Protein AF-A0A645H132-F1 (afdb_monomer_lite)

pLDDT: mean 95.23, std 4.24, range [74.62, 98.44]

Foldseek 3Di:
DEQQPDPDDLVRVLPDPVCVPPPCSVVSVGDTDWKPDDYLPDPDQNVVLVVLVVCCSVCVVVCVVDDSQVVQQVSCCVPPVGGCVRVVIDD

Secondary structure (DSSP, 8-state):
-BTT--SS-HHHHHH-GGGTTSHHHHTT-------SSB-SSSSSTTHHHHHHHHHHHH-GGG-TT--HHHHHHHHHHHHHSS-TTTTT---

InterPro domains:
  IPR050902 ABC Transporter Solute-Binding [PTHR30535] (8-86)

Structure (mmCIF, N/CA/C/O backbone):
data_AF-A0A645H132-F1
#
_entry.id   AF-A0A645H132-F1
#
loop_
_atom_site.group_PDB
_atom_site.id
_atom_site.type_symbol
_atom_site.label_atom_id
_atom_site.label_alt_id
_atom_site.label_comp_id
_atom_site.label_asym_id
_atom_site.label_entity_id
_atom_site.label_seq_id
_atom_site.pdbx_PDB_ins_code
_atom_site.Cartn_x
_atom_site.Cartn_y
_atom_site.Cartn_z
_atom_site.occupancy
_atom_site.B_iso_or_equiv
_atom_site.auth_seq_id
_atom_site.auth_comp_id
_atom_site.auth_asym_id
_atom_site.auth_atom_id
_atom_site.pdbx_PDB_model_num
ATOM 1 N N . MET A 1 1 ? 11.223 9.158 -1.601 1.00 74.62 1 MET A N 1
ATOM 2 C CA . MET A 1 1 ? 9.834 9.551 -1.271 1.00 74.62 1 MET A CA 1
ATOM 3 C C . MET A 1 1 ? 8.949 8.377 -1.629 1.00 74.62 1 MET A C 1
ATOM 5 O O . MET A 1 1 ? 9.109 7.876 -2.734 1.00 74.62 1 MET A O 1
ATOM 9 N N . GLY A 1 2 ? 8.066 7.950 -0.733 1.00 84.12 2 GLY A N 1
ATOM 10 C CA . 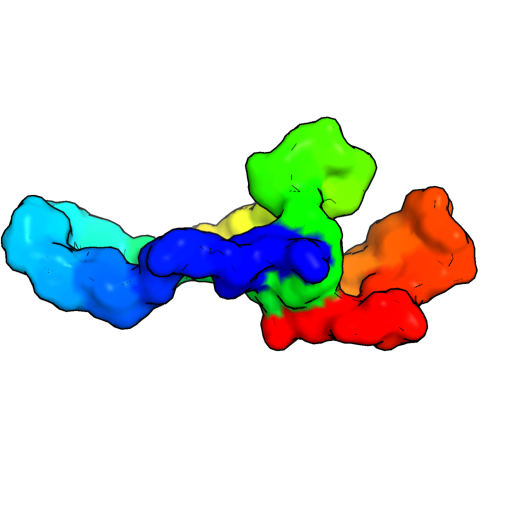GLY A 1 2 ? 7.223 6.762 -0.884 1.00 84.12 2 GLY A CA 1
ATOM 11 C C . GLY A 1 2 ? 6.096 6.768 0.145 1.00 84.12 2 GLY A C 1
ATOM 12 O O . GLY A 1 2 ? 6.177 7.511 1.124 1.00 84.12 2 GLY A O 1
ATOM 13 N N . SER A 1 3 ? 5.043 5.995 -0.101 1.00 86.94 3 SER A N 1
ATOM 14 C CA . SER A 1 3 ? 3.862 5.935 0.771 1.00 86.94 3 SER A CA 1
ATOM 15 C C . SER A 1 3 ? 4.150 5.377 2.169 1.00 86.94 3 SER A C 1
ATOM 17 O O . SER A 1 3 ? 3.396 5.646 3.098 1.00 86.94 3 SER A O 1
ATOM 19 N N . SER A 1 4 ? 5.256 4.650 2.349 1.00 89.50 4 SER A N 1
ATOM 20 C CA . SER A 1 4 ? 5.674 4.115 3.649 1.00 89.50 4 SER A CA 1
ATOM 21 C C . SER A 1 4 ? 6.208 5.183 4.612 1.00 89.50 4 SER A C 1
ATOM 23 O O . SER A 1 4 ? 6.409 4.901 5.788 1.00 89.50 4 SER A O 1
ATOM 25 N N . PHE A 1 5 ? 6.476 6.403 4.135 1.00 85.69 5 PHE A N 1
ATOM 26 C CA . PHE A 1 5 ? 7.003 7.508 4.948 1.00 85.69 5 PHE A CA 1
ATOM 27 C C . PHE A 1 5 ? 5.887 8.402 5.511 1.00 85.69 5 PHE A C 1
ATOM 29 O O . PHE A 1 5 ? 6.033 9.625 5.550 1.00 85.69 5 PHE A O 1
ATOM 36 N N . GLY A 1 6 ? 4.760 7.800 5.903 1.00 79.62 6 GLY A N 1
ATOM 37 C CA . GLY A 1 6 ? 3.670 8.498 6.586 1.00 79.62 6 GLY A CA 1
ATOM 38 C C . GLY A 1 6 ? 4.143 9.203 7.864 1.00 79.62 6 GLY A C 1
ATOM 39 O O . GLY A 1 6 ? 5.160 8.834 8.450 1.00 79.62 6 GLY A O 1
ATOM 40 N N . ALA A 1 7 ? 3.417 10.244 8.282 1.00 83.50 7 ALA A N 1
ATOM 41 C CA . ALA A 1 7 ? 3.746 10.995 9.497 1.00 83.50 7 ALA A CA 1
ATOM 42 C C . ALA A 1 7 ? 3.547 10.161 10.776 1.00 83.50 7 ALA A C 1
ATOM 44 O O . ALA A 1 7 ? 4.313 10.302 11.728 1.00 83.50 7 ALA A O 1
ATOM 45 N N . ASP A 1 8 ? 2.547 9.280 10.765 1.00 89.19 8 ASP A N 1
ATOM 46 C CA . ASP A 1 8 ? 2.242 8.334 11.833 1.00 89.19 8 ASP A CA 1
ATOM 47 C C . ASP A 1 8 ? 2.722 6.925 11.467 1.00 89.19 8 ASP A C 1
ATOM 49 O O . ASP A 1 8 ? 2.762 6.553 10.290 1.00 89.19 8 ASP A O 1
ATOM 53 N N . THR A 1 9 ? 3.048 6.119 12.480 1.00 92.94 9 THR A N 1
ATOM 54 C CA . THR A 1 9 ? 3.353 4.695 12.297 1.00 92.94 9 THR A CA 1
ATOM 55 C C . THR A 1 9 ? 2.142 3.842 12.661 1.00 92.94 9 THR A C 1
ATOM 57 O O . THR A 1 9 ? 1.218 4.284 13.346 1.00 92.94 9 THR A O 1
ATOM 60 N N . VAL A 1 10 ? 2.138 2.578 12.234 1.00 95.44 10 VAL A N 1
ATOM 61 C CA . VAL A 1 10 ? 1.089 1.629 12.638 1.00 95.44 10 VAL A CA 1
ATOM 62 C C . VAL A 1 10 ? 1.037 1.514 14.165 1.00 95.44 10 VAL A C 1
ATOM 64 O O . VAL A 1 10 ? -0.041 1.498 14.754 1.00 95.44 10 VAL A O 1
ATOM 67 N N . GLU A 1 11 ? 2.194 1.502 14.823 1.00 96.19 11 GLU A N 1
ATOM 68 C CA . GLU A 1 11 ? 2.310 1.416 16.278 1.00 96.19 11 GLU A CA 1
ATOM 69 C C . GLU A 1 11 ? 1.742 2.652 16.975 1.00 96.19 11 GLU A C 1
ATOM 71 O O . GLU A 1 11 ? 1.051 2.494 17.982 1.00 96.19 11 GLU A O 1
ATOM 76 N N . SER A 1 12 ? 1.990 3.862 16.454 1.00 96.25 12 SER A N 1
ATOM 77 C CA . SER A 1 12 ? 1.440 5.082 17.058 1.00 96.25 12 SER A CA 1
ATOM 78 C C . SER A 1 12 ? -0.086 5.104 16.973 1.00 96.25 1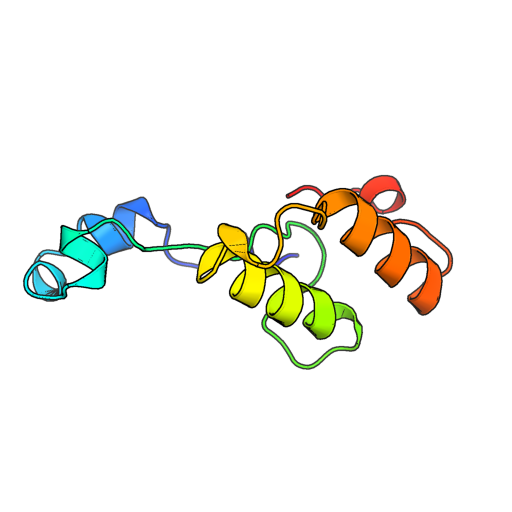2 SER A C 1
ATOM 80 O O . SER A 1 12 ? -0.744 5.403 17.968 1.00 96.25 12 SER A O 1
ATOM 82 N N . VAL A 1 13 ? -0.655 4.690 15.837 1.00 96.88 13 VAL A N 1
ATOM 83 C CA . VAL A 1 13 ? -2.112 4.603 15.637 1.00 96.88 13 VAL A CA 1
ATOM 84 C C . VAL A 1 13 ? -2.740 3.510 16.506 1.00 96.88 13 VAL A C 1
ATOM 86 O O . VAL A 1 13 ? -3.794 3.722 17.104 1.00 96.88 13 VAL A O 1
ATOM 89 N N . LEU A 1 14 ? -2.101 2.341 16.623 1.00 97.69 14 LEU A N 1
ATOM 90 C CA . LEU A 1 14 ? -2.578 1.256 17.489 1.00 97.69 14 LEU A CA 1
ATOM 91 C C . LEU A 1 14 ? -2.552 1.634 18.977 1.00 97.69 14 LEU A C 1
ATOM 93 O O . LEU A 1 14 ? -3.392 1.159 19.746 1.00 97.69 14 LEU A O 1
ATOM 97 N N . ALA A 1 15 ? -1.594 2.468 19.385 1.00 97.44 15 ALA A N 1
ATOM 98 C CA . ALA A 1 15 ? -1.428 2.912 20.765 1.00 97.44 15 ALA A CA 1
ATOM 99 C C . ALA A 1 15 ? -2.320 4.106 21.148 1.00 97.44 15 ALA A C 1
ATOM 101 O O . ALA A 1 15 ? -2.389 4.432 22.334 1.00 97.44 15 ALA A O 1
ATOM 102 N N . ASP A 1 16 ? -3.005 4.749 20.195 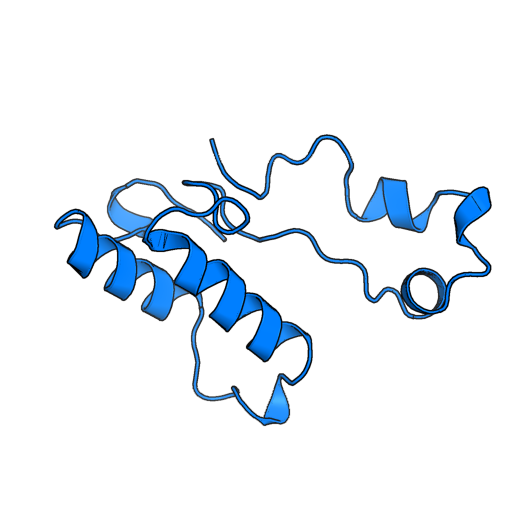1.00 97.81 16 ASP A N 1
ATOM 103 C CA . ASP A 1 16 ? -3.814 5.943 20.457 1.00 97.81 16 ASP A CA 1
ATOM 104 C C . ASP A 1 16 ? -4.992 5.625 21.408 1.00 97.81 16 ASP A C 1
ATOM 106 O O . ASP A 1 16 ? -5.898 4.861 21.040 1.00 97.81 16 ASP A O 1
ATOM 110 N N . PRO A 1 17 ? -5.036 6.209 22.626 1.00 97.88 17 PRO A N 1
ATOM 111 C CA . PRO A 1 17 ? -6.113 5.976 23.586 1.00 97.88 17 PRO A CA 1
ATOM 112 C C . PRO A 1 17 ? -7.505 6.341 23.057 1.00 97.88 17 PRO A C 1
ATOM 114 O O . PRO A 1 17 ? -8.492 5.719 23.456 1.00 97.88 17 PRO A O 1
ATOM 117 N N . ALA A 1 18 ? -7.605 7.319 22.153 1.00 98.19 18 ALA A N 1
ATOM 118 C CA . ALA A 1 18 ? -8.875 7.759 21.584 1.00 98.19 18 ALA A CA 1
ATOM 119 C C . ALA A 1 18 ? -9.479 6.727 20.617 1.00 98.19 18 ALA A C 1
ATOM 121 O O . ALA A 1 18 ? -10.695 6.708 20.420 1.00 98.19 18 ALA A O 1
ATOM 122 N N . LEU A 1 19 ? -8.656 5.843 20.040 1.00 97.94 19 LEU A N 1
ATOM 123 C CA . LEU A 1 19 ? -9.073 4.890 19.007 1.00 97.94 19 LEU A CA 1
ATOM 124 C C . LEU A 1 19 ? -9.334 3.472 19.538 1.00 97.94 19 LEU A C 1
ATOM 126 O O . LEU A 1 19 ? -9.756 2.600 18.780 1.00 97.94 19 LEU A O 1
ATOM 130 N N . GLN A 1 20 ? -9.153 3.216 20.837 1.00 97.94 20 GLN A N 1
ATOM 131 C CA . GLN A 1 20 ? -9.242 1.862 21.417 1.00 97.94 20 GLN A CA 1
ATOM 132 C C . GLN A 1 20 ? -10.632 1.205 21.262 1.00 97.94 20 GLN A C 1
ATOM 134 O O . GLN A 1 20 ? -10.769 -0.021 21.288 1.00 97.94 20 GLN A O 1
ATOM 139 N N . SER A 1 21 ? -11.684 2.004 21.051 1.00 98.06 21 SER A N 1
ATOM 140 C CA . SER A 1 21 ? -13.046 1.527 20.773 1.00 98.06 21 SER A CA 1
ATOM 141 C C . SER A 1 21 ? -13.302 1.189 19.295 1.00 98.06 21 SER A C 1
ATOM 143 O O . SER A 1 21 ? -14.364 0.652 18.963 1.00 98.06 21 SER A O 1
ATOM 145 N N . VAL A 1 22 ? -12.349 1.432 18.395 1.00 98.38 22 VAL A N 1
ATOM 146 C CA . VAL A 1 22 ? -12.473 1.152 16.959 1.00 98.38 22 VAL A CA 1
ATOM 147 C C . VAL A 1 22 ? -12.118 -0.309 16.673 1.00 98.38 22 VAL A C 1
ATOM 149 O O . VAL A 1 22 ? -11.105 -0.833 17.136 1.00 98.38 22 VAL A O 1
ATOM 152 N N . SER A 1 23 ? -12.949 -0.991 15.880 1.00 98.44 23 SER A N 1
ATOM 153 C CA . SER A 1 23 ? -12.762 -2.416 15.563 1.00 98.44 23 SER A CA 1
ATOM 154 C C . SER A 1 23 ? -11.435 -2.712 14.858 1.00 98.44 23 SER A C 1
ATOM 156 O O . SER A 1 23 ? -10.810 -3.724 15.158 1.00 98.44 23 SER A O 1
ATOM 158 N N . ALA A 1 24 ? -10.980 -1.824 13.969 1.00 97.88 24 ALA A N 1
ATOM 159 C CA . ALA A 1 24 ? -9.696 -1.967 13.285 1.00 97.88 24 ALA A CA 1
ATOM 160 C C . ALA A 1 24 ? -8.512 -1.988 14.269 1.00 97.88 24 ALA A C 1
ATOM 162 O O . ALA A 1 24 ? -7.628 -2.827 14.125 1.00 97.88 24 ALA A O 1
ATOM 163 N N . ILE A 1 25 ? -8.540 -1.150 15.315 1.00 98.19 25 ILE A N 1
ATOM 164 C CA . ILE A 1 25 ? -7.497 -1.118 16.352 1.00 98.19 25 ILE A CA 1
ATOM 165 C C . ILE A 1 25 ? -7.520 -2.398 17.185 1.00 98.19 25 ILE A C 1
ATOM 167 O O . ILE A 1 25 ? -6.496 -3.067 17.312 1.00 98.19 25 ILE A O 1
ATOM 171 N N . ARG A 1 26 ? -8.698 -2.800 17.689 1.00 97.94 26 ARG A N 1
ATOM 172 C CA . ARG A 1 26 ? -8.837 -4.033 18.490 1.00 97.94 26 ARG A CA 1
ATOM 173 C C . ARG A 1 26 ? -8.364 -5.279 17.745 1.00 97.94 26 ARG A C 1
ATOM 175 O O . ARG A 1 26 ? -7.762 -6.160 18.351 1.00 97.94 26 ARG A O 1
ATOM 182 N N . ASN A 1 27 ? -8.629 -5.335 16.443 1.00 97.81 27 ASN A N 1
ATOM 183 C CA . ASN A 1 27 ? -8.264 -6.465 15.596 1.00 97.81 27 ASN A CA 1
ATOM 184 C C . ASN A 1 27 ? -6.856 -6.337 14.994 1.00 97.81 27 ASN A C 1
ATOM 186 O O . ASN A 1 27 ? -6.431 -7.243 14.289 1.00 97.81 27 ASN A O 1
ATOM 190 N N . LYS A 1 28 ? -6.131 -5.242 15.267 1.00 97.12 28 LYS A N 1
ATOM 191 C CA . LYS A 1 28 ? -4.824 -4.918 14.667 1.00 97.12 28 LYS A CA 1
ATOM 192 C C . LYS A 1 28 ? -4.831 -4.878 13.133 1.00 97.12 28 LYS A C 1
ATOM 194 O O . LYS A 1 28 ? -3.815 -5.130 12.493 1.00 97.12 28 LYS A O 1
ATOM 199 N N . ASN A 1 29 ? -5.963 -4.501 12.548 1.00 97.44 29 ASN A N 1
ATOM 200 C CA . ASN A 1 29 ? -6.129 -4.314 11.109 1.00 97.44 29 ASN A CA 1
ATOM 201 C C . ASN A 1 29 ? -5.787 -2.865 10.732 1.00 97.44 29 ASN A C 1
ATOM 203 O O . ASN A 1 29 ? -6.644 -2.112 10.269 1.00 97.44 29 ASN A O 1
ATOM 207 N N . VAL A 1 30 ? -4.545 -2.463 10.999 1.00 96.62 30 VAL A N 1
ATOM 208 C CA . VAL A 1 30 ? -4.000 -1.137 10.683 1.00 96.62 30 VAL A CA 1
ATOM 209 C C . VAL A 1 30 ? -2.774 -1.346 9.813 1.00 96.62 30 VAL A C 1
ATOM 211 O O . VAL A 1 30 ? -1.882 -2.109 10.177 1.00 96.62 30 VAL A O 1
ATOM 214 N N . TYR A 1 31 ? -2.736 -0.682 8.662 1.00 95.38 31 TYR A N 1
ATOM 215 C CA . TYR A 1 31 ? -1.721 -0.920 7.645 1.00 95.38 31 TYR A CA 1
ATOM 216 C C . TYR A 1 31 ? -1.216 0.398 7.071 1.00 95.38 31 TYR A C 1
ATOM 218 O O . TYR A 1 31 ? -1.977 1.355 6.929 1.00 95.38 31 TYR A O 1
ATOM 226 N N . ILE A 1 32 ? 0.058 0.410 6.696 1.00 93.94 32 ILE A N 1
ATOM 227 C CA . ILE A 1 32 ? 0.671 1.464 5.895 1.00 93.94 32 ILE A CA 1
ATOM 228 C C . ILE A 1 32 ? 0.989 0.898 4.513 1.00 93.94 32 ILE A C 1
ATOM 230 O O . ILE A 1 32 ? 1.349 -0.276 4.390 1.00 93.94 32 ILE A O 1
ATOM 234 N N . PHE A 1 33 ? 0.853 1.714 3.469 1.00 94.44 33 PHE A N 1
ATOM 235 C CA . PHE A 1 33 ? 1.276 1.296 2.138 1.00 94.44 33 PHE A CA 1
ATOM 236 C C . PHE A 1 33 ? 2.785 0.994 2.147 1.00 94.44 33 PHE A C 1
ATOM 238 O O . PHE A 1 33 ? 3.565 1.803 2.652 1.00 94.44 33 PHE A O 1
ATOM 245 N N . PRO A 1 34 ? 3.216 -0.135 1.563 1.00 93.69 34 PRO A N 1
ATOM 246 C CA . PRO A 1 34 ? 4.574 -0.654 1.748 1.00 93.69 34 PRO A CA 1
ATOM 247 C C . PRO A 1 34 ? 5.643 0.118 0.961 1.00 93.69 34 PRO A C 1
ATOM 249 O O . PRO A 1 34 ? 6.832 0.036 1.245 1.00 93.69 34 PRO A O 1
ATOM 252 N N . SER A 1 35 ? 5.236 0.881 -0.053 1.00 95.50 35 SER A N 1
ATOM 253 C CA . SER A 1 35 ? 6.159 1.481 -1.013 1.00 95.50 35 SER A CA 1
ATOM 254 C C . SER A 1 35 ? 7.094 2.529 -0.399 1.00 95.50 35 SER A C 1
ATOM 256 O O . SER A 1 35 ? 6.642 3.591 0.036 1.00 95.50 35 SER A O 1
ATOM 258 N N . THR A 1 36 ? 8.407 2.306 -0.484 1.00 94.88 36 THR A N 1
ATOM 259 C CA . THR A 1 36 ? 9.433 3.333 -0.218 1.00 94.88 36 THR A CA 1
ATOM 260 C C . THR A 1 36 ? 9.728 4.231 -1.427 1.00 94.88 36 THR A C 1
ATOM 262 O O . THR A 1 36 ? 10.375 5.277 -1.281 1.00 94.88 36 THR A O 1
ATOM 265 N N . LEU A 1 37 ? 9.222 3.891 -2.618 1.00 94.12 37 LEU A N 1
ATOM 266 C CA . LEU A 1 37 ? 9.454 4.645 -3.850 1.00 94.12 37 LEU A CA 1
ATOM 267 C C . LEU A 1 37 ? 8.147 5.001 -4.565 1.00 94.12 37 LEU A C 1
ATOM 269 O O . LEU A 1 37 ? 7.468 4.162 -5.139 1.00 94.12 37 LEU A O 1
ATOM 273 N N . GLY A 1 38 ? 7.848 6.290 -4.658 1.00 90.00 38 GLY A N 1
ATOM 274 C CA . GLY A 1 38 ? 6.629 6.781 -5.289 1.00 90.00 38 GLY A CA 1
ATOM 275 C C . GLY A 1 38 ? 5.391 6.548 -4.425 1.00 90.00 38 GLY A C 1
ATOM 276 O O . GLY A 1 38 ? 5.334 5.655 -3.579 1.00 90.00 38 GLY A O 1
ATOM 277 N N . TRP A 1 39 ? 4.398 7.405 -4.627 1.00 91.00 39 TRP A N 1
ATOM 278 C CA . TRP A 1 39 ? 3.156 7.367 -3.866 1.00 91.00 39 TRP A CA 1
ATOM 279 C C . TRP A 1 39 ? 2.139 6.478 -4.574 1.00 91.00 39 TRP A C 1
ATOM 281 O O . TRP A 1 39 ? 1.789 6.739 -5.726 1.00 91.00 39 TRP A O 1
ATOM 291 N N . TRP A 1 40 ? 1.724 5.406 -3.907 1.00 94.50 40 TRP A N 1
ATOM 292 C CA . TRP A 1 40 ? 0.679 4.479 -4.356 1.00 94.50 40 TRP A CA 1
ATOM 293 C C . TRP A 1 40 ? -0.723 4.927 -3.909 1.00 94.50 40 TRP A C 1
ATOM 295 O O . TRP A 1 40 ? -1.723 4.416 -4.400 1.00 94.50 40 TRP A O 1
ATOM 305 N N . ASP A 1 41 ? -0.778 5.906 -3.013 1.00 91.25 41 ASP A N 1
ATOM 306 C CA . ASP A 1 41 ? -1.947 6.536 -2.396 1.00 91.25 41 ASP A CA 1
ATOM 307 C C . ASP A 1 41 ? -2.286 7.915 -2.999 1.00 91.25 41 ASP A C 1
ATOM 309 O O . ASP A 1 41 ? -3.272 8.546 -2.624 1.00 91.25 41 ASP A O 1
ATOM 313 N N . PHE A 1 42 ? -1.499 8.375 -3.975 1.00 90.06 42 PHE A N 1
ATOM 314 C CA . PHE A 1 42 ? -1.721 9.614 -4.724 1.00 90.06 42 PHE A CA 1
ATOM 315 C C . PHE A 1 42 ? -2.040 9.279 -6.194 1.00 90.06 42 PHE A C 1
ATOM 317 O O . PHE A 1 42 ? -1.433 8.340 -6.712 1.00 90.06 42 PHE A O 1
ATOM 324 N N . PRO A 1 43 ? -2.952 9.996 -6.893 1.00 90.75 43 PRO A N 1
ATOM 325 C CA . PRO A 1 43 ? -3.472 9.608 -8.212 1.00 90.75 43 PRO A CA 1
ATOM 326 C C . PRO A 1 43 ? -2.453 9.807 -9.350 1.00 90.75 43 PRO A C 1
ATOM 328 O O . PRO A 1 43 ? -2.592 10.664 -10.220 1.00 90.75 43 PRO A O 1
ATOM 331 N N . LEU A 1 44 ? -1.413 8.982 -9.338 1.00 91.06 44 LEU A N 1
ATOM 332 C CA . LEU A 1 44 ? -0.397 8.827 -10.373 1.00 91.06 44 LEU A CA 1
ATOM 333 C C . LEU A 1 44 ? -0.557 7.453 -11.037 1.00 91.06 44 LEU A C 1
ATOM 335 O O . LEU A 1 44 ? -1.231 6.588 -10.473 1.00 91.06 44 LEU A O 1
ATOM 339 N N . PRO A 1 45 ? 0.063 7.198 -12.202 1.00 92.88 45 PRO A N 1
ATOM 340 C CA . PRO A 1 45 ? -0.066 5.912 -12.887 1.00 92.88 45 PRO A CA 1
ATOM 341 C C . PRO A 1 45 ? 0.246 4.693 -12.003 1.00 92.88 45 PRO A C 1
ATOM 343 O O . PRO A 1 45 ? -0.445 3.682 -12.087 1.00 92.88 45 PRO A O 1
ATOM 346 N N . GLN A 1 46 ? 1.218 4.798 -11.090 1.00 93.12 46 GLN A N 1
ATOM 347 C CA . GLN A 1 46 ? 1.566 3.720 -10.161 1.00 93.12 46 GLN A CA 1
ATOM 348 C C . GLN A 1 46 ? 0.548 3.485 -9.026 1.00 93.12 46 GLN A C 1
ATOM 350 O O . GLN A 1 46 ? 0.676 2.496 -8.310 1.00 93.12 46 GLN A O 1
ATOM 355 N N . SER A 1 47 ? -0.475 4.335 -8.856 1.00 94.75 47 SER A N 1
ATOM 356 C CA . SER A 1 47 ? -1.533 4.150 -7.839 1.00 94.75 47 SER A CA 1
ATOM 357 C C . SER A 1 47 ? -2.331 2.856 -8.010 1.00 94.75 47 SER A C 1
ATOM 359 O O . SER A 1 47 ? -2.903 2.346 -7.048 1.00 94.75 47 SER A O 1
ATOM 361 N N . ILE A 1 48 ? -2.295 2.251 -9.203 1.00 95.75 48 ILE A N 1
ATOM 362 C CA . ILE A 1 48 ? -2.831 0.907 -9.438 1.00 95.75 48 ILE A CA 1
ATOM 363 C C . ILE A 1 48 ? -2.236 -0.132 -8.475 1.00 95.75 48 ILE A C 1
ATOM 365 O O . ILE A 1 48 ? -2.938 -1.042 -8.042 1.00 95.75 48 ILE A O 1
ATOM 369 N N . LEU A 1 49 ? -0.974 0.033 -8.066 1.00 97.12 49 LEU A N 1
ATOM 370 C CA . LEU A 1 49 ? -0.328 -0.845 -7.089 1.00 97.12 49 LEU A CA 1
ATOM 371 C C . LEU A 1 49 ? -0.942 -0.695 -5.698 1.00 97.12 49 LEU A C 1
ATOM 373 O O . LEU A 1 49 ? -1.088 -1.690 -4.992 1.00 97.12 49 LEU A O 1
ATOM 377 N N . GLY A 1 50 ? -1.375 0.514 -5.334 1.00 96.38 50 GLY A N 1
ATOM 378 C CA . GLY A 1 50 ? -2.138 0.754 -4.113 1.00 96.38 50 GLY A CA 1
ATOM 379 C C . GLY A 1 50 ? -3.477 0.017 -4.126 1.00 96.38 50 GLY A C 1
ATOM 380 O O . GLY A 1 50 ? -3.849 -0.597 -3.127 1.00 96.38 50 GLY A O 1
ATOM 381 N N . ILE A 1 51 ? -4.166 -0.011 -5.270 1.00 96.38 51 ILE A N 1
ATOM 382 C CA . ILE A 1 51 ? -5.428 -0.751 -5.440 1.00 96.38 51 ILE A CA 1
ATOM 383 C C . ILE A 1 51 ? -5.198 -2.261 -5.291 1.00 96.38 51 ILE A C 1
ATOM 385 O O . ILE A 1 51 ? -5.883 -2.906 -4.498 1.00 96.38 51 ILE A O 1
ATOM 389 N N . VAL A 1 52 ? -4.213 -2.820 -6.004 1.00 96.94 52 VAL A N 1
ATOM 390 C CA . VAL A 1 52 ? -3.893 -4.260 -5.951 1.00 96.94 52 VAL A CA 1
ATOM 391 C C . VAL A 1 52 ? -3.451 -4.679 -4.546 1.00 96.94 52 VAL A C 1
ATOM 393 O O . VAL A 1 52 ? -3.936 -5.680 -4.018 1.00 96.94 52 VAL A O 1
ATOM 396 N N . TRP A 1 53 ? -2.578 -3.897 -3.905 1.00 97.69 53 TRP A N 1
ATOM 397 C CA . TRP A 1 53 ? -2.138 -4.160 -2.535 1.00 97.69 53 TRP A CA 1
ATOM 398 C C . TRP A 1 53 ? -3.293 -4.082 -1.534 1.00 97.69 53 TRP A C 1
ATOM 400 O O . TRP A 1 53 ? -3.393 -4.942 -0.658 1.00 97.69 53 TRP A O 1
ATOM 410 N N . THR A 1 54 ? -4.198 -3.109 -1.685 1.00 97.31 54 THR A N 1
ATOM 411 C CA . THR A 1 54 ? -5.379 -2.989 -0.818 1.00 97.31 54 THR A CA 1
ATOM 412 C C . THR A 1 54 ? -6.260 -4.221 -0.964 1.00 97.31 54 THR A C 1
ATOM 414 O O . THR A 1 54 ? -6.598 -4.836 0.042 1.00 97.31 54 THR A O 1
ATOM 417 N N . ALA A 1 55 ? -6.569 -4.629 -2.200 1.00 97.62 55 ALA A N 1
ATOM 418 C CA . ALA A 1 55 ? -7.408 -5.791 -2.478 1.00 97.62 55 ALA A CA 1
ATOM 419 C C . ALA A 1 55 ? -6.829 -7.081 -1.869 1.00 97.62 55 ALA A C 1
ATOM 421 O O . ALA A 1 55 ? -7.543 -7.797 -1.167 1.00 97.62 55 ALA A O 1
ATOM 422 N N . LYS A 1 56 ? -5.521 -7.325 -2.041 1.00 97.81 56 LYS A N 1
ATOM 423 C CA . LYS A 1 56 ? -4.826 -8.465 -1.420 1.00 97.81 56 LYS A CA 1
ATOM 424 C C . LYS A 1 56 ? -4.793 -8.377 0.109 1.00 97.81 56 LYS A C 1
ATOM 426 O O . LYS A 1 56 ? -4.871 -9.401 0.773 1.00 97.81 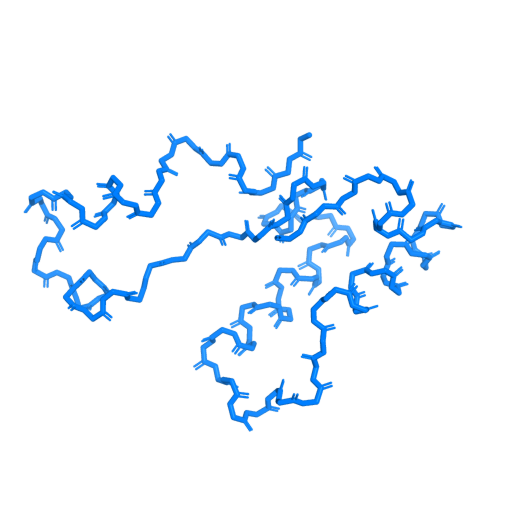56 LYS A O 1
ATOM 431 N N . THR A 1 57 ? -4.674 -7.178 0.678 1.00 96.75 57 THR A N 1
ATOM 432 C CA . THR A 1 57 ? -4.646 -6.985 2.139 1.00 96.75 57 THR A CA 1
ATOM 433 C C . THR A 1 57 ? -5.994 -7.310 2.784 1.00 96.75 57 THR A C 1
ATOM 435 O O . THR A 1 57 ? -6.021 -7.905 3.858 1.00 96.75 57 THR A O 1
ATOM 438 N N . ILE A 1 58 ? -7.111 -6.950 2.140 1.00 96.81 58 ILE A N 1
ATOM 439 C CA . ILE A 1 58 ? -8.457 -7.161 2.704 1.00 96.81 58 ILE A CA 1
ATOM 440 C C . ILE A 1 58 ? -9.085 -8.516 2.335 1.00 96.81 58 ILE A C 1
ATOM 442 O O . ILE A 1 58 ? -9.960 -8.976 3.064 1.00 96.81 58 ILE A O 1
ATOM 446 N N . HIS A 1 59 ? -8.642 -9.144 1.239 1.00 97.25 59 HIS A N 1
ATOM 447 C CA . HIS A 1 59 ? -9.130 -10.438 0.738 1.00 97.25 59 HIS A CA 1
ATOM 448 C C . HIS A 1 59 ? -7.971 -11.343 0.274 1.00 97.25 59 HIS A C 1
ATOM 450 O O . HIS A 1 59 ? -7.905 -11.701 -0.906 1.00 97.25 59 HIS A O 1
ATOM 456 N N . PRO A 1 60 ? -7.007 -11.695 1.145 1.00 97.06 60 PRO A N 1
ATOM 457 C CA . PRO A 1 60 ? -5.811 -12.441 0.743 1.00 97.06 60 PRO A CA 1
ATOM 458 C C . PRO A 1 60 ? -6.117 -13.769 0.036 1.00 97.06 60 PRO A C 1
ATOM 460 O O . PRO A 1 60 ? -5.374 -14.150 -0.866 1.00 97.06 60 PRO A O 1
ATOM 463 N N . GLU A 1 61 ? -7.227 -14.419 0.387 1.00 97.81 61 GLU A N 1
ATOM 464 C CA . GLU A 1 61 ? -7.717 -15.675 -0.189 1.00 97.81 61 GLU A CA 1
ATOM 465 C C . GLU A 1 61 ? -8.119 -15.574 -1.669 1.00 97.81 61 GLU A C 1
ATOM 467 O O . GLU A 1 61 ? -8.135 -16.576 -2.379 1.00 97.81 61 GLU A O 1
ATOM 472 N N . LEU A 1 62 ? -8.449 -14.373 -2.155 1.00 98.00 62 LEU A N 1
ATOM 473 C CA . LEU A 1 62 ? -8.817 -14.140 -3.557 1.00 98.00 62 LEU A CA 1
ATOM 474 C C . LEU A 1 62 ? -7.623 -13.739 -4.430 1.00 98.00 62 LEU A C 1
ATOM 476 O O . LEU A 1 62 ? -7.751 -13.696 -5.650 1.00 98.00 62 LEU A O 1
ATOM 480 N N . PHE A 1 63 ? -6.484 -13.423 -3.811 1.00 97.50 63 PHE A N 1
ATOM 481 C CA . PHE A 1 63 ? -5.301 -12.869 -4.474 1.00 97.50 63 PHE A CA 1
ATOM 482 C C . PHE A 1 63 ? -4.028 -13.625 -4.072 1.00 97.50 63 PHE A C 1
ATOM 484 O O . PHE A 1 63 ? -2.958 -13.021 -3.947 1.00 97.50 63 PHE A O 1
ATOM 491 N N . GLU A 1 64 ? -4.123 -14.928 -3.797 1.00 96.62 64 GLU A N 1
ATOM 492 C CA . GLU A 1 64 ? -2.993 -15.767 -3.364 1.00 96.62 64 GLU A CA 1
ATOM 493 C C . GLU A 1 64 ? -1.877 -15.839 -4.417 1.00 96.62 64 GLU A C 1
ATOM 495 O O . GLU A 1 64 ? -0.696 -15.857 -4.071 1.00 96.62 64 GLU A O 1
ATOM 500 N N . ASP A 1 65 ? -2.251 -15.795 -5.693 1.00 96.81 65 ASP A N 1
ATOM 501 C CA . ASP A 1 65 ? -1.380 -15.825 -6.869 1.00 96.81 65 ASP A CA 1
ATOM 502 C C . ASP A 1 65 ? -0.619 -14.511 -7.110 1.00 96.81 65 ASP A C 1
ATOM 504 O O . ASP A 1 65 ? 0.388 -14.490 -7.820 1.00 96.81 65 ASP A O 1
ATOM 508 N N . ILE A 1 66 ? -1.058 -13.409 -6.496 1.00 97.25 66 ILE A N 1
ATOM 509 C CA . ILE A 1 66 ? -0.437 -12.098 -6.676 1.00 97.25 66 ILE A CA 1
ATOM 510 C C . ILE A 1 66 ? 0.759 -11.921 -5.738 1.00 97.25 66 ILE A C 1
ATOM 512 O O . ILE A 1 66 ? 0.610 -11.806 -4.515 1.00 97.25 66 ILE A O 1
ATOM 516 N N . ASN A 1 67 ? 1.946 -11.772 -6.326 1.00 97.62 67 ASN A N 1
ATOM 517 C CA . ASN A 1 67 ? 3.124 -11.231 -5.654 1.00 97.62 67 ASN A CA 1
ATOM 518 C C . ASN A 1 67 ? 3.212 -9.713 -5.893 1.00 97.62 67 ASN A C 1
ATOM 520 O O . ASN A 1 67 ? 3.390 -9.251 -7.023 1.00 97.62 67 ASN A O 1
ATOM 524 N N . ILE A 1 68 ? 3.097 -8.920 -4.822 1.00 97.19 68 ILE A N 1
ATOM 525 C CA . ILE A 1 68 ? 3.091 -7.449 -4.908 1.00 97.19 68 ILE A CA 1
ATOM 526 C C . ILE A 1 68 ? 4.426 -6.898 -5.420 1.00 97.19 68 ILE A C 1
ATOM 528 O O . ILE A 1 68 ? 4.425 -5.912 -6.154 1.00 97.19 68 ILE A O 1
ATOM 532 N N . LYS A 1 69 ? 5.555 -7.537 -5.093 1.00 97.44 69 LYS A N 1
ATOM 533 C CA . LYS A 1 69 ? 6.875 -7.107 -5.568 1.00 97.44 69 LYS A CA 1
ATOM 534 C C . LYS A 1 69 ? 7.000 -7.283 -7.078 1.00 97.44 69 LYS A C 1
ATOM 536 O O . LYS A 1 69 ? 7.350 -6.330 -7.768 1.00 97.44 69 LYS A O 1
ATOM 541 N N . ASP A 1 70 ? 6.633 -8.456 -7.583 1.00 98.25 70 ASP A N 1
ATOM 542 C CA . ASP A 1 70 ? 6.698 -8.763 -9.017 1.00 98.25 70 ASP A CA 1
ATOM 543 C C . ASP A 1 70 ? 5.720 -7.884 -9.816 1.00 98.25 70 ASP A C 1
ATOM 545 O O . ASP A 1 70 ? 6.025 -7.411 -10.917 1.00 98.25 70 ASP A O 1
ATOM 549 N N . THR A 1 71 ? 4.556 -7.594 -9.226 1.00 97.88 71 THR A 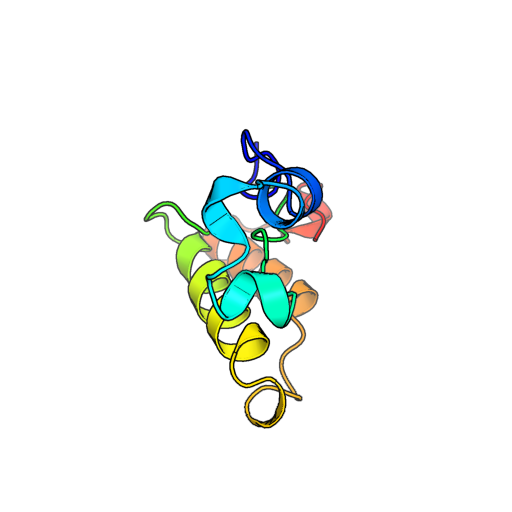N 1
ATOM 550 C CA . THR A 1 71 ? 3.570 -6.660 -9.789 1.00 97.88 71 THR A CA 1
ATOM 551 C C . THR A 1 71 ? 4.132 -5.238 -9.855 1.00 97.88 71 THR A C 1
ATOM 553 O O . THR A 1 71 ? 4.019 -4.583 -10.892 1.00 97.88 71 THR A O 1
ATOM 556 N N . ALA A 1 72 ? 4.780 -4.761 -8.786 1.00 97.75 72 ALA A N 1
ATOM 557 C CA . ALA A 1 72 ? 5.423 -3.449 -8.756 1.00 97.75 72 ALA A CA 1
ATOM 558 C C . ALA A 1 72 ? 6.543 -3.343 -9.796 1.00 97.75 72 ALA A C 1
ATOM 560 O O . ALA A 1 72 ? 6.578 -2.372 -10.553 1.00 97.75 72 ALA A O 1
ATOM 561 N N . ASP A 1 73 ? 7.403 -4.358 -9.900 1.00 98.31 73 ASP A N 1
ATOM 562 C CA . ASP A 1 73 ? 8.458 -4.403 -10.914 1.00 98.31 73 ASP A CA 1
ATOM 563 C C . ASP A 1 73 ? 7.879 -4.331 -12.334 1.00 98.31 73 ASP A C 1
ATOM 565 O O . ASP A 1 73 ? 8.362 -3.543 -13.150 1.00 98.31 73 ASP A O 1
ATOM 569 N N . SER A 1 74 ? 6.795 -5.061 -12.607 1.00 98.19 74 SER A N 1
ATOM 570 C CA . SER A 1 74 ? 6.117 -5.062 -13.911 1.00 98.19 74 SER A CA 1
ATOM 571 C C . SER A 1 74 ? 5.484 -3.708 -14.253 1.00 98.19 74 SER A C 1
ATOM 573 O O . SER A 1 74 ? 5.658 -3.197 -15.362 1.00 98.19 74 SER A O 1
ATOM 575 N N . VAL A 1 75 ? 4.777 -3.092 -13.301 1.00 97.44 75 VAL A N 1
ATOM 576 C CA . VAL A 1 75 ? 4.114 -1.791 -13.492 1.00 97.44 75 VAL A CA 1
ATOM 577 C C . VAL A 1 75 ? 5.136 -0.674 -13.697 1.00 97.44 75 VAL A C 1
ATOM 579 O O . VAL A 1 75 ? 5.000 0.114 -14.633 1.00 97.44 75 VAL A O 1
ATOM 582 N N . TYR A 1 76 ? 6.193 -0.618 -12.882 1.00 97.50 76 TYR A N 1
ATOM 583 C CA . TYR A 1 76 ? 7.243 0.390 -13.055 1.00 97.50 76 TYR A CA 1
ATOM 584 C C . TYR A 1 76 ? 7.988 0.188 -14.374 1.00 97.50 76 TYR A C 1
ATOM 586 O O . TYR A 1 76 ? 8.251 1.170 -15.072 1.00 97.50 76 TYR A O 1
ATOM 594 N N . LYS A 1 77 ? 8.242 -1.066 -14.779 1.00 98.38 77 LYS A N 1
ATOM 595 C CA . LYS A 1 77 ? 8.867 -1.355 -16.074 1.00 98.38 77 LYS A CA 1
ATOM 596 C C . LYS A 1 77 ? 8.018 -0.840 -17.231 1.00 98.38 77 LYS A C 1
ATOM 598 O O . LYS A 1 77 ? 8.570 -0.258 -18.160 1.00 98.38 77 LYS A O 1
ATOM 603 N N . PHE A 1 78 ? 6.699 -1.013 -17.155 1.00 97.88 78 PHE A N 1
ATOM 604 C CA . PHE A 1 78 ? 5.762 -0.515 -18.160 1.00 97.88 78 PHE A CA 1
ATOM 605 C C . PHE A 1 78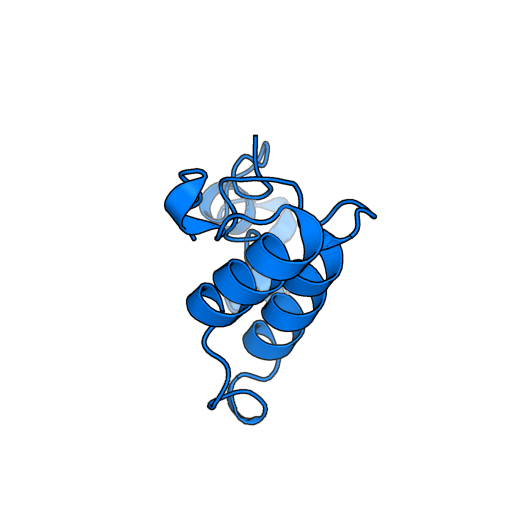 ? 5.724 1.020 -18.228 1.00 97.88 78 PHE A C 1
ATOM 607 O O . PHE A 1 78 ? 5.759 1.580 -19.320 1.00 97.88 78 PHE A O 1
ATOM 614 N N . ILE A 1 79 ? 5.679 1.706 -17.081 1.00 96.00 79 ILE A N 1
ATOM 615 C CA . ILE A 1 79 ? 5.525 3.171 -17.029 1.00 96.00 79 ILE A CA 1
ATOM 616 C C . ILE A 1 79 ? 6.849 3.899 -17.312 1.00 96.00 79 ILE A C 1
ATOM 618 O O . ILE A 1 79 ? 6.861 4.904 -18.021 1.00 96.00 79 ILE A O 1
ATOM 622 N N . TYR A 1 80 ? 7.959 3.419 -16.744 1.00 95.38 80 TYR A N 1
ATOM 623 C CA . TYR A 1 80 ? 9.238 4.140 -16.686 1.00 95.38 80 TYR A CA 1
ATOM 624 C C . TYR A 1 80 ? 10.385 3.454 -17.435 1.00 95.38 80 TYR A C 1
ATOM 626 O O . TYR A 1 80 ? 11.462 4.033 -17.561 1.00 95.38 80 TYR A O 1
ATOM 634 N N . GLY A 1 81 ? 10.203 2.218 -17.906 1.00 98.00 81 GLY A N 1
ATOM 635 C CA . GLY A 1 81 ? 11.264 1.448 -18.560 1.00 98.00 81 GLY A CA 1
ATOM 636 C C . GLY A 1 81 ? 12.266 0.789 -17.603 1.00 98.00 81 GLY A C 1
ATOM 637 O O . GLY A 1 81 ? 13.159 0.081 -18.070 1.00 98.00 81 GLY A O 1
ATOM 638 N N . TYR A 1 82 ? 12.085 0.921 -16.285 1.00 97.94 82 TYR A N 1
ATOM 639 C CA . TYR A 1 82 ? 12.882 0.273 -15.233 1.00 97.94 82 TYR A CA 1
ATOM 640 C C . TYR A 1 82 ? 11.964 -0.363 -14.196 1.00 97.94 82 TYR A C 1
ATOM 642 O O . TYR A 1 82 ? 10.889 0.160 -13.925 1.00 97.94 82 TYR A O 1
ATOM 650 N N . THR A 1 83 ? 12.375 -1.484 -13.620 1.00 98.19 83 THR A N 1
ATOM 651 C CA . THR A 1 83 ? 11.640 -2.133 -12.530 1.00 98.19 83 THR A CA 1
ATOM 652 C C . THR A 1 83 ? 11.672 -1.282 -11.257 1.00 98.19 83 THR A C 1
ATOM 654 O O . THR A 1 83 ? 12.545 -0.432 -11.068 1.00 98.19 83 THR A O 1
ATOM 657 N N . TYR A 1 84 ? 10.715 -1.518 -10.363 1.00 97.44 84 TYR A N 1
ATOM 658 C CA . TYR A 1 84 ? 10.621 -0.845 -9.070 1.00 97.44 84 TYR A CA 1
ATOM 659 C C . TYR A 1 84 ? 11.902 -1.045 -8.250 1.00 97.44 84 TYR A C 1
ATOM 661 O O . TYR A 1 84 ? 12.450 -0.098 -7.684 1.00 97.44 84 TYR A O 1
ATOM 669 N N . THR A 1 85 ? 12.427 -2.268 -8.268 1.00 97.38 85 THR A N 1
ATOM 670 C CA . THR A 1 85 ? 13.653 -2.660 -7.572 1.00 97.38 85 THR A CA 1
ATOM 671 C C . THR A 1 85 ? 14.904 -2.018 -8.173 1.00 97.38 85 THR A C 1
ATOM 673 O O . THR A 1 85 ? 15.761 -1.559 -7.421 1.00 97.38 85 THR A O 1
ATOM 676 N N . GLU A 1 86 ? 15.020 -1.933 -9.505 1.00 97.94 86 GLU A N 1
ATOM 677 C CA . GLU A 1 86 ? 16.144 -1.242 -10.172 1.00 97.94 86 GLU A CA 1
ATOM 678 C C . GLU A 1 86 ? 16.216 0.241 -9.792 1.00 97.94 86 GLU A C 1
ATOM 680 O O . GLU A 1 86 ? 17.301 0.810 -9.696 1.00 97.94 86 GLU A O 1
ATOM 685 N N . LEU A 1 87 ? 15.063 0.860 -9.535 1.00 96.50 87 LEU A N 1
ATOM 686 C CA . LEU A 1 87 ? 14.963 2.246 -9.082 1.00 96.50 87 LEU A CA 1
ATOM 687 C C . LEU A 1 87 ? 15.173 2.405 -7.563 1.00 96.50 87 LEU A C 1
ATOM 689 O O . LEU A 1 87 ? 15.029 3.508 -7.035 1.00 96.50 87 LEU A O 1
ATOM 693 N N . GLY A 1 88 ? 15.526 1.325 -6.858 1.00 96.06 88 GLY A N 1
ATOM 694 C CA . GLY A 1 88 ? 15.804 1.318 -5.420 1.00 96.06 88 GLY A CA 1
ATOM 695 C C . GLY A 1 88 ? 14.563 1.211 -4.532 1.00 96.06 88 GLY A C 1
ATOM 696 O O . GLY A 1 88 ? 14.663 1.433 -3.327 1.00 96.06 88 GLY A O 1
ATOM 697 N N . GLY A 1 89 ? 13.398 0.890 -5.099 1.00 95.38 89 GLY A N 1
ATOM 698 C CA . GLY A 1 89 ? 12.167 0.691 -4.346 1.00 95.38 89 GLY A CA 1
ATOM 699 C C . GLY A 1 89 ? 12.181 -0.590 -3.507 1.00 95.38 89 GLY A C 1
ATOM 700 O O . GLY A 1 89 ? 12.584 -1.663 -3.963 1.00 95.38 89 GLY A O 1
ATOM 701 N N . THR A 1 90 ? 11.667 -0.490 -2.282 1.00 94.69 90 THR A N 1
ATOM 702 C CA . THR A 1 90 ? 11.426 -1.612 -1.358 1.00 94.69 90 THR A CA 1
ATOM 703 C C . THR A 1 90 ? 9.973 -1.601 -0.878 1.00 94.69 90 THR A C 1
ATOM 705 O O . THR A 1 90 ? 9.306 -0.568 -0.969 1.00 94.69 90 THR A O 1
ATOM 708 N N . LEU A 1 91 ? 9.476 -2.759 -0.441 1.00 91.75 91 LEU A N 1
ATOM 709 C CA . LEU A 1 91 ? 8.143 -2.951 0.141 1.00 91.75 91 LEU A CA 1
ATOM 710 C C . LEU A 1 91 ? 8.264 -3.293 1.626 1.00 91.75 91 LEU A C 1
ATOM 712 O O . LEU A 1 91 ? 9.324 -3.863 1.976 1.00 91.75 91 LEU A O 1
#

Sequence (91 aa):
MGSSFGADTVESVLADPALQSVSAIRNKNVYIFPSTLGWWDFPLPQSILGIVWTAKTIHPELFEDINIKDTADSVYKFIYGYTYTELGGTL

Radius of gyration: 14.63 Å; chains: 1; bounding box: 29×27×42 Å

Organism: NCBI:txid1076179